Protein AF-A0AAF1AYW7-F1 (afdb_monomer_lite)

Radius of gyration: 14.51 Å; chains: 1; bounding box: 37×29×34 Å

Organism: Daucus carota subsp. sativus (NCBI:txid79200)

Foldseek 3Di:
DQPDDDDDDDQVNFDDPPPDGARDPDPVVPPPDDLFRAAAEEQDPVNCVPPDPQRYAHDHDDDPPPPPDCRVVQCQDDPDDARLVRVCRVDPGRNVSCVVPPDD

Secondary structure (DSSP, 8-state):
----------GGGSEE-SSSEEPPS---TTS---TTT--EEES-GGGGTTSPTTSEEE-PPP-TT-TT--HHHHHT--SSS--HHHHHHTSS-HHHHHHHS---

pLDDT: mean 73.83, std 15.93, range [36.84, 93.56]

Structure (mmCIF, N/CA/C/O backbone):
data_AF-A0AAF1AYW7-F1
#
_entry.id   AF-A0AAF1AYW7-F1
#
loop_
_atom_site.group_PDB
_atom_site.id
_atom_site.type_symbol
_atom_site.label_atom_id
_atom_site.label_alt_id
_atom_site.label_comp_id
_atom_site.label_asym_id
_atom_site.label_entity_id
_atom_site.label_seq_id
_atom_site.pdbx_PDB_ins_code
_atom_site.Cartn_x
_atom_site.Cartn_y
_atom_site.Cartn_z
_atom_site.occupancy
_atom_site.B_iso_or_equiv
_atom_site.auth_seq_id
_atom_site.auth_comp_id
_atom_site.auth_asym_id
_atom_site.auth_atom_id
_atom_site.pdbx_PDB_model_num
ATOM 1 N N . MET A 1 1 ? -7.969 -10.307 14.389 1.00 36.84 1 MET A N 1
ATOM 2 C CA . MET A 1 1 ? -7.750 -11.156 13.205 1.00 36.84 1 MET A CA 1
ATOM 3 C C . MET A 1 1 ? -8.166 -10.353 11.990 1.00 36.84 1 MET A C 1
ATOM 5 O O . MET A 1 1 ? -9.354 -10.108 11.802 1.00 36.84 1 MET A O 1
ATOM 9 N N . LEU A 1 2 ? -7.188 -9.842 11.247 1.00 46.06 2 LEU A N 1
ATOM 10 C CA . LEU A 1 2 ? -7.432 -9.135 9.997 1.00 46.06 2 LEU A CA 1
ATOM 11 C C . LEU A 1 2 ? -7.815 -10.169 8.937 1.00 46.06 2 LEU A C 1
ATOM 13 O O . LEU A 1 2 ? -7.026 -11.047 8.603 1.00 46.06 2 LEU A O 1
ATOM 17 N N . HIS A 1 3 ? -9.043 -10.098 8.427 1.00 44.97 3 HIS A N 1
ATOM 18 C CA . HIS A 1 3 ? -9.404 -10.874 7.249 1.00 44.97 3 HIS A CA 1
ATOM 19 C C . HIS A 1 3 ? -8.775 -10.197 6.031 1.00 44.97 3 HIS A C 1
ATOM 21 O O . HIS A 1 3 ? -9.267 -9.174 5.557 1.00 44.97 3 HIS A O 1
ATOM 27 N N . VAL A 1 4 ? -7.660 -10.747 5.550 1.00 43.22 4 VAL A N 1
ATOM 28 C CA . VAL A 1 4 ? -7.027 -10.282 4.315 1.00 43.22 4 VAL A CA 1
ATOM 29 C C . VAL A 1 4 ? -7.868 -10.772 3.146 1.00 43.22 4 VAL A C 1
ATOM 31 O O . VAL A 1 4 ? -7.822 -11.941 2.770 1.00 43.22 4 VAL A O 1
ATOM 34 N N . PHE A 1 5 ? -8.653 -9.871 2.574 1.00 42.03 5 PHE A N 1
ATOM 35 C CA . PHE A 1 5 ? -9.309 -10.100 1.299 1.00 42.03 5 PHE A CA 1
ATOM 36 C C . PHE A 1 5 ? -8.575 -9.309 0.219 1.00 42.03 5 PHE A C 1
ATOM 38 O O . PHE A 1 5 ? -8.327 -8.111 0.367 1.00 42.03 5 PHE A O 1
ATOM 45 N N . SER A 1 6 ? -8.234 -9.979 -0.880 1.00 46.03 6 SER A N 1
ATOM 46 C CA . SER A 1 6 ? -7.712 -9.308 -2.067 1.00 46.03 6 SER A CA 1
ATOM 47 C C . SER A 1 6 ? -8.880 -8.689 -2.828 1.00 46.03 6 SER A C 1
ATOM 49 O O . SER A 1 6 ? -9.750 -9.403 -3.326 1.00 46.03 6 SER A O 1
ATOM 51 N N . LEU A 1 7 ? -8.921 -7.359 -2.888 1.00 50.62 7 LEU A N 1
ATOM 52 C CA . LEU A 1 7 ? -9.854 -6.635 -3.739 1.00 50.62 7 LEU A CA 1
ATOM 53 C C . LEU A 1 7 ? -9.098 -6.125 -4.968 1.00 50.62 7 LEU A C 1
ATOM 55 O O . LEU A 1 7 ? -8.283 -5.207 -4.863 1.00 50.62 7 LEU A O 1
ATOM 59 N N . ILE A 1 8 ? -9.385 -6.708 -6.130 1.00 52.28 8 ILE A N 1
ATOM 60 C CA . ILE A 1 8 ? -8.966 -6.149 -7.417 1.00 52.28 8 ILE A CA 1
ATOM 61 C C . ILE A 1 8 ? -9.959 -5.029 -7.736 1.00 52.28 8 ILE A C 1
ATOM 63 O O . ILE A 1 8 ? -11.116 -5.299 -8.042 1.00 52.28 8 I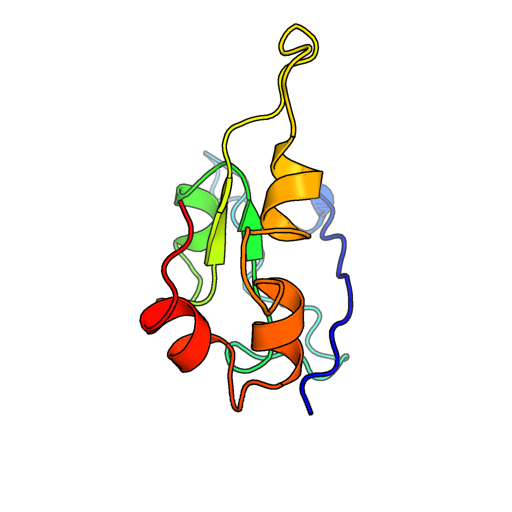LE A O 1
ATOM 67 N N . ILE A 1 9 ? -9.531 -3.774 -7.584 1.00 56.38 9 ILE A N 1
ATOM 68 C CA . ILE A 1 9 ? -10.302 -2.615 -8.052 1.00 56.38 9 ILE A CA 1
ATOM 69 C C . ILE A 1 9 ? -9.899 -2.382 -9.502 1.00 56.38 9 ILE A C 1
ATOM 71 O O . ILE A 1 9 ? -8.737 -2.058 -9.763 1.00 56.38 9 ILE A O 1
ATOM 75 N N . ASP A 1 10 ? -10.844 -2.570 -10.419 1.00 54.94 10 ASP A N 1
ATOM 76 C CA . ASP A 1 10 ? -10.632 -2.291 -11.834 1.00 54.94 10 ASP A CA 1
ATOM 77 C C . ASP A 1 10 ? -10.488 -0.776 -12.076 1.00 54.94 10 ASP A C 1
ATOM 79 O O . ASP A 1 10 ? -10.950 0.063 -11.293 1.00 54.94 10 ASP A O 1
ATOM 83 N N . HIS A 1 11 ? -9.811 -0.416 -13.163 1.00 58.59 11 HIS A N 1
ATOM 84 C CA . HIS A 1 11 ? -9.678 0.967 -13.600 1.00 58.59 11 HIS A CA 1
ATOM 85 C C . HIS A 1 11 ? -11.041 1.647 -13.788 1.00 58.59 11 HIS A C 1
ATOM 87 O O . HIS A 1 11 ? -11.177 2.827 -13.453 1.00 58.59 11 HIS A O 1
ATOM 93 N N . ASP A 1 12 ? -12.041 0.896 -14.251 1.00 61.69 12 ASP A N 1
ATOM 94 C CA . ASP A 1 12 ? -13.391 1.399 -14.513 1.00 61.69 12 ASP A CA 1
ATOM 95 C C . ASP A 1 12 ? -14.129 1.832 -13.234 1.00 61.69 12 ASP A C 1
ATOM 97 O O . ASP A 1 12 ? -14.990 2.713 -13.272 1.00 61.69 12 ASP A O 1
ATOM 101 N N . ASP A 1 13 ? -13.731 1.301 -12.075 1.00 59.91 13 ASP A N 1
ATOM 102 C CA . ASP A 1 13 ? -14.350 1.607 -10.785 1.00 59.91 13 ASP A CA 1
ATOM 103 C C . ASP A 1 13 ? -13.686 2.778 -10.049 1.00 59.91 13 ASP A C 1
ATOM 105 O O . ASP A 1 13 ? -14.055 3.077 -8.910 1.00 59.91 13 ASP A O 1
ATOM 109 N N . CYS A 1 14 ? -12.710 3.461 -10.656 1.00 63.81 14 CYS A N 1
ATOM 110 C CA . CYS A 1 14 ? -11.935 4.529 -10.023 1.00 63.81 14 CYS A CA 1
ATOM 111 C C . CYS A 1 14 ? -12.640 5.900 -10.042 1.00 63.81 14 CYS A C 1
ATOM 113 O O . CYS A 1 14 ? -13.373 6.252 -10.963 1.00 63.81 14 CYS A O 1
ATOM 115 N N . THR A 1 15 ? -12.372 6.748 -9.039 1.00 61.94 15 THR A N 1
ATOM 116 C CA . THR A 1 15 ? -12.785 8.159 -9.101 1.00 61.94 15 THR A CA 1
ATOM 117 C C . THR A 1 15 ? -11.843 8.905 -10.042 1.00 61.94 15 THR A C 1
ATOM 119 O O . THR A 1 15 ? -10.698 9.202 -9.696 1.00 61.94 15 THR A O 1
ATOM 122 N N . ASN A 1 16 ? -12.327 9.219 -11.241 1.00 63.69 16 ASN A N 1
ATOM 123 C CA . ASN A 1 16 ? -11.590 10.011 -12.216 1.00 63.69 16 ASN A CA 1
ATOM 124 C C . ASN A 1 16 ? -11.814 11.512 -11.958 1.00 63.69 16 ASN A C 1
ATOM 126 O O . ASN A 1 16 ? -12.945 11.991 -11.997 1.00 63.69 16 ASN A O 1
ATOM 130 N N . ILE A 1 17 ? -10.736 12.253 -11.687 1.00 59.84 17 ILE A N 1
ATOM 131 C CA . ILE A 1 17 ? -10.774 13.716 -11.483 1.00 59.84 17 ILE A CA 1
ATOM 132 C C . ILE A 1 17 ? -10.345 14.512 -12.731 1.00 59.84 17 ILE A C 1
ATOM 134 O O . ILE A 1 17 ? -9.961 15.672 -12.623 1.00 59.84 17 ILE A O 1
ATOM 138 N N . GLY A 1 18 ? -10.360 13.892 -13.915 1.00 52.47 18 GLY A N 1
ATOM 139 C CA . GLY A 1 18 ? -10.016 14.527 -15.196 1.00 52.47 18 GLY A CA 1
ATOM 140 C C . GLY A 1 18 ? -8.515 14.606 -15.503 1.00 52.47 18 GLY A C 1
ATOM 141 O O . GLY A 1 18 ? -8.138 15.109 -16.556 1.00 52.47 18 GLY A O 1
ATOM 142 N N . LEU A 1 19 ? -7.656 14.098 -14.612 1.00 55.12 19 LEU A N 1
ATOM 143 C CA . LEU A 1 19 ? -6.197 14.038 -14.797 1.00 55.12 19 LEU A CA 1
ATOM 144 C C . LEU A 1 19 ? -5.641 12.626 -14.595 1.00 55.12 19 LEU A C 1
ATOM 146 O O . LEU A 1 19 ? -4.780 12.195 -15.356 1.00 55.12 19 LEU A O 1
ATOM 150 N N . LYS A 1 20 ? -6.113 11.916 -13.562 1.00 63.03 20 LYS A N 1
ATOM 151 C CA . LYS A 1 20 ? -5.702 10.549 -13.213 1.00 63.03 20 LYS A CA 1
ATOM 152 C C . LYS A 1 20 ? -6.837 9.806 -12.503 1.00 63.03 20 LYS A C 1
ATOM 154 O O . LYS A 1 20 ? -7.677 10.433 -11.853 1.00 63.03 20 LYS A O 1
ATOM 159 N N . CYS A 1 21 ? -6.818 8.476 -12.587 1.00 61.03 21 CYS A N 1
ATOM 160 C CA . CYS A 1 21 ? -7.709 7.611 -11.818 1.00 61.03 21 CYS A CA 1
ATOM 161 C C . CYS A 1 21 ? -7.213 7.514 -10.375 1.00 61.03 21 CYS A C 1
ATOM 163 O O . CYS A 1 21 ? -6.170 6.922 -10.095 1.00 61.03 21 CYS A O 1
ATOM 165 N N . LEU A 1 22 ? -7.957 8.132 -9.461 1.00 62.06 22 LEU A N 1
ATOM 166 C CA . LEU A 1 22 ? -7.761 7.960 -8.030 1.00 62.06 22 LEU A CA 1
ATOM 167 C C . LEU A 1 22 ? -8.599 6.776 -7.558 1.00 62.06 22 LEU A C 1
ATOM 169 O O . LEU A 1 22 ? -9.673 6.501 -8.100 1.00 62.06 22 LEU A O 1
ATOM 173 N N . ARG A 1 23 ? -8.134 6.084 -6.514 1.00 58.72 23 ARG A N 1
ATOM 174 C CA . ARG A 1 23 ? -8.943 5.044 -5.878 1.00 58.72 23 ARG A CA 1
ATOM 175 C C . ARG A 1 23 ? -10.282 5.646 -5.446 1.00 58.72 23 ARG A C 1
ATOM 177 O O . ARG A 1 23 ? -10.334 6.727 -4.856 1.00 58.72 23 ARG A O 1
ATOM 184 N N . ASN A 1 24 ? -11.362 4.947 -5.778 1.00 54.66 24 ASN A N 1
ATOM 185 C CA . ASN A 1 24 ? -12.710 5.395 -5.477 1.00 54.66 24 ASN A CA 1
ATOM 186 C C . ASN A 1 24 ? -12.931 5.482 -3.968 1.00 54.66 24 ASN A C 1
ATOM 188 O O . ASN A 1 24 ? -12.584 4.564 -3.224 1.00 54.66 24 ASN A O 1
ATOM 192 N N . LYS A 1 25 ? -13.525 6.594 -3.514 1.00 51.25 25 LYS A N 1
ATOM 193 C CA . LYS A 1 25 ? -13.907 6.779 -2.103 1.00 51.25 25 LYS A CA 1
ATOM 194 C C . LYS A 1 25 ? -14.880 5.701 -1.627 1.00 51.25 25 LYS A C 1
ATOM 196 O O . LYS A 1 25 ? -14.952 5.425 -0.433 1.00 51.25 25 LYS A O 1
ATOM 201 N N . ARG A 1 26 ? -15.608 5.074 -2.552 1.00 49.66 26 ARG A N 1
ATOM 202 C CA . ARG A 1 26 ? -16.307 3.821 -2.299 1.00 49.66 26 ARG A CA 1
ATOM 203 C C . ARG A 1 26 ? -15.300 2.678 -2.415 1.00 49.66 26 ARG A C 1
ATOM 205 O O . ARG A 1 26 ? -15.191 2.032 -3.449 1.00 49.66 26 ARG A O 1
ATOM 212 N N . MET A 1 27 ? -14.630 2.371 -1.301 1.00 51.28 27 MET A N 1
ATOM 213 C CA . MET A 1 27 ? -14.389 0.957 -0.972 1.00 51.28 27 MET A CA 1
ATOM 214 C C . MET A 1 27 ? -15.721 0.234 -1.202 1.00 51.28 27 MET A C 1
ATOM 216 O O . MET A 1 27 ? -16.741 0.864 -0.906 1.00 51.28 27 MET A O 1
ATOM 220 N N . PRO A 1 28 ? -15.784 -0.995 -1.738 1.00 51.31 28 PRO A N 1
ATOM 221 C CA . PRO A 1 28 ? -17.064 -1.662 -1.932 1.00 51.31 28 PRO A CA 1
ATOM 222 C C . PRO A 1 28 ? -17.722 -1.803 -0.557 1.00 51.31 28 PRO A C 1
ATOM 224 O O . PRO A 1 28 ? -17.395 -2.675 0.247 1.00 51.31 28 PRO A O 1
ATOM 227 N N . GLY A 1 29 ? -18.592 -0.838 -0.253 1.00 45.75 29 GLY A N 1
ATOM 228 C CA . GLY A 1 29 ? -18.984 -0.467 1.107 1.00 45.75 29 GLY A CA 1
ATOM 229 C C . GLY A 1 29 ? -19.947 -1.465 1.728 1.00 45.75 29 GLY A C 1
ATOM 230 O O . GLY A 1 29 ? -20.475 -1.220 2.803 1.00 45.75 29 GLY A O 1
ATOM 231 N N . ASN A 1 30 ? -20.157 -2.587 1.043 1.00 52.09 30 ASN A N 1
ATOM 232 C CA . ASN A 1 30 ? -21.015 -3.690 1.432 1.00 52.09 30 ASN A CA 1
ATOM 233 C C . ASN A 1 30 ? -20.241 -4.929 1.909 1.00 52.09 30 ASN A C 1
ATOM 235 O O . ASN A 1 30 ? -20.868 -5.935 2.221 1.00 52.09 30 ASN A O 1
ATOM 239 N N . HIS A 1 31 ? -18.904 -4.885 1.976 1.00 61.66 31 HIS A N 1
ATOM 240 C CA . HIS A 1 31 ? -18.084 -6.061 2.310 1.00 61.66 31 HIS A CA 1
ATOM 241 C C . HIS A 1 31 ? -17.284 -5.945 3.622 1.00 61.66 31 HIS A C 1
ATOM 243 O O . HIS A 1 31 ? -16.433 -6.785 3.887 1.00 61.66 31 HIS A O 1
ATOM 249 N N . GLY A 1 32 ? -17.547 -4.938 4.467 1.00 71.31 32 GLY A N 1
ATOM 250 C CA . GLY A 1 32 ? -16.905 -4.834 5.791 1.00 71.31 32 GLY A CA 1
ATOM 251 C C . GLY A 1 32 ? -15.463 -4.306 5.779 1.00 71.31 32 GLY A C 1
ATOM 252 O O . GLY A 1 32 ? -14.718 -4.522 6.734 1.00 71.31 32 GLY A O 1
ATOM 253 N N . TYR A 1 33 ? -15.065 -3.601 4.719 1.00 78.12 33 TYR A N 1
ATOM 254 C CA . TYR A 1 33 ? -13.747 -2.975 4.616 1.00 78.12 33 TYR A CA 1
ATOM 255 C C . TYR A 1 33 ? -13.725 -1.555 5.190 1.00 78.12 33 TYR A C 1
ATOM 257 O O . TYR A 1 33 ? -14.636 -0.760 4.964 1.00 78.12 33 TYR A O 1
ATOM 265 N N . SER A 1 34 ? -12.646 -1.223 5.886 1.00 83.25 34 SER A N 1
ATOM 266 C CA . SER A 1 34 ? -12.353 0.072 6.488 1.00 83.25 34 SER A CA 1
ATOM 267 C C . SER A 1 34 ? -10.860 0.390 6.365 1.00 83.25 34 SER A C 1
ATOM 269 O O . SER A 1 34 ? -10.045 -0.450 5.981 1.00 83.25 34 SER A O 1
ATOM 271 N N . SER A 1 35 ? -10.467 1.606 6.741 1.00 84.31 35 SER A N 1
ATOM 272 C CA . SER A 1 35 ? -9.051 1.977 6.813 1.00 84.31 35 SER A CA 1
ATOM 273 C C . SER A 1 35 ? -8.255 1.104 7.787 1.00 84.31 35 SER A C 1
ATOM 275 O O . SER A 1 35 ? -7.082 0.855 7.545 1.00 84.31 35 SER A O 1
ATOM 277 N N . SER A 1 36 ? -8.881 0.602 8.856 1.00 87.75 36 SER A N 1
ATOM 278 C CA . SER A 1 36 ? -8.212 -0.228 9.863 1.00 87.75 36 SER A CA 1
ATOM 279 C C . SER A 1 36 ? -7.942 -1.657 9.397 1.00 87.75 36 SER A C 1
ATOM 281 O O . SER A 1 36 ? -7.140 -2.335 10.031 1.00 87.75 36 SER A O 1
ATOM 283 N N . ASN A 1 37 ? -8.589 -2.126 8.322 1.00 86.50 37 ASN A N 1
ATOM 284 C CA . ASN A 1 37 ? -8.442 -3.500 7.834 1.00 86.50 37 ASN A CA 1
ATOM 285 C C . ASN A 1 37 ? -8.093 -3.639 6.348 1.00 86.50 37 ASN A C 1
ATOM 287 O O . ASN A 1 37 ? -8.076 -4.751 5.829 1.00 86.50 37 ASN A O 1
ATOM 291 N N . THR A 1 38 ? -7.817 -2.528 5.664 1.00 85.69 38 THR A N 1
ATOM 292 C CA . THR A 1 38 ? -7.505 -2.526 4.234 1.00 85.69 38 THR A CA 1
ATOM 293 C C . THR A 1 38 ? -6.191 -1.812 3.958 1.00 85.69 38 THR A C 1
ATOM 295 O O . THR A 1 38 ? -6.035 -0.641 4.296 1.00 85.69 38 THR A O 1
ATOM 298 N N . LEU A 1 39 ? -5.277 -2.510 3.283 1.00 89.12 39 LEU A N 1
ATOM 299 C CA . LEU A 1 39 ? -4.005 -1.980 2.801 1.00 89.12 39 LEU A CA 1
ATOM 300 C C . LEU A 1 39 ? -4.049 -1.792 1.278 1.00 89.12 39 LEU A C 1
ATOM 302 O O . LEU A 1 39 ? -4.513 -2.670 0.552 1.00 89.12 39 LEU A O 1
ATOM 306 N N . LEU A 1 40 ? -3.542 -0.663 0.784 1.00 87.56 40 LEU A N 1
ATOM 307 C CA . LEU A 1 40 ? -3.262 -0.446 -0.636 1.00 87.56 40 LEU A CA 1
ATOM 308 C C . LEU A 1 40 ? -1.798 -0.798 -0.945 1.00 87.56 40 LEU A C 1
ATOM 310 O O . LEU A 1 40 ? -0.892 -0.270 -0.311 1.00 87.56 40 LEU A O 1
ATOM 314 N N . ILE A 1 41 ? -1.565 -1.637 -1.953 1.00 86.94 41 ILE A N 1
ATOM 315 C CA . ILE A 1 41 ? -0.231 -1.902 -2.511 1.00 86.94 41 ILE A CA 1
ATOM 316 C C . ILE A 1 41 ? -0.225 -1.327 -3.925 1.00 86.94 41 ILE A C 1
ATOM 318 O O . ILE A 1 41 ? -1.080 -1.688 -4.738 1.00 86.94 41 ILE A O 1
ATOM 322 N N . ASN A 1 42 ? 0.661 -0.374 -4.208 1.00 86.06 42 ASN A N 1
ATOM 323 C CA . ASN A 1 42 ? 0.702 0.279 -5.515 1.00 86.06 42 ASN A CA 1
ATOM 324 C C . ASN A 1 42 ? 2.084 0.869 -5.822 1.00 86.06 42 ASN A C 1
ATOM 326 O O . ASN A 1 42 ? 2.785 1.273 -4.909 1.00 86.06 42 ASN A O 1
ATOM 330 N N . ASP A 1 43 ? 2.460 0.995 -7.087 1.00 87.12 43 ASP A N 1
ATOM 331 C CA . ASP A 1 43 ? 3.711 1.636 -7.510 1.00 87.12 43 ASP A CA 1
ATOM 332 C C . ASP A 1 43 ? 3.592 3.163 -7.679 1.00 87.12 43 ASP A C 1
ATOM 334 O O . ASP A 1 43 ? 4.583 3.859 -7.898 1.00 87.12 43 ASP A O 1
ATOM 338 N N . GLU A 1 44 ? 2.384 3.717 -7.547 1.00 85.62 44 GLU A N 1
ATOM 339 C CA . GLU A 1 44 ? 2.097 5.132 -7.756 1.00 85.62 44 GLU A CA 1
ATOM 340 C C . GLU A 1 44 ? 1.562 5.819 -6.479 1.00 85.62 44 GLU A C 1
ATOM 342 O O . GLU A 1 44 ? 0.358 5.765 -6.198 1.00 85.62 44 GLU A O 1
ATOM 347 N N . PRO A 1 45 ? 2.404 6.567 -5.730 1.00 86.38 45 PRO A N 1
ATOM 348 C CA . PRO A 1 45 ? 2.021 7.183 -4.455 1.00 86.38 45 PRO A CA 1
ATOM 349 C C . PRO A 1 45 ? 0.780 8.071 -4.506 1.00 86.38 45 PRO A C 1
ATOM 351 O O . PRO A 1 45 ? -0.025 8.104 -3.572 1.00 86.38 45 PRO A O 1
ATOM 354 N N . TYR A 1 46 ? 0.574 8.760 -5.631 1.00 84.12 46 TYR A N 1
ATOM 355 C CA . TYR A 1 46 ? -0.567 9.654 -5.797 1.00 84.12 46 TYR A CA 1
ATOM 356 C C . TYR A 1 46 ? -1.921 8.918 -5.725 1.00 84.12 46 TYR A C 1
ATOM 358 O O . TYR A 1 46 ? -2.940 9.545 -5.437 1.00 84.12 46 TYR A O 1
ATOM 366 N N . ARG A 1 47 ? -1.966 7.595 -5.940 1.00 79.69 47 ARG A N 1
ATOM 367 C CA . ARG A 1 47 ? -3.209 6.812 -5.840 1.00 79.69 47 ARG A CA 1
ATOM 368 C C . ARG A 1 47 ? -3.719 6.656 -4.410 1.00 79.69 47 ARG A C 1
ATOM 370 O O . ARG A 1 47 ? -4.891 6.336 -4.224 1.00 79.69 47 ARG A O 1
ATOM 377 N N . ALA A 1 48 ? -2.874 6.919 -3.415 1.00 83.62 48 ALA A N 1
ATOM 378 C CA . ALA A 1 48 ? -3.239 6.888 -2.004 1.00 83.62 48 ALA A CA 1
ATOM 379 C C . ALA A 1 48 ? -3.672 8.255 -1.448 1.00 83.62 48 ALA A C 1
ATOM 381 O O . ALA A 1 48 ? -4.027 8.326 -0.278 1.00 83.62 48 ALA A O 1
ATOM 382 N N . LEU A 1 49 ? -3.670 9.335 -2.247 1.00 83.19 49 LEU A N 1
ATOM 383 C CA . LEU A 1 49 ? -3.911 10.707 -1.757 1.00 83.19 49 LEU A CA 1
ATOM 384 C C . LEU A 1 49 ? -5.241 10.892 -1.016 1.00 83.19 49 LEU A C 1
ATOM 386 O O . LEU A 1 49 ? -5.356 11.769 -0.167 1.00 83.19 49 LEU A O 1
ATOM 390 N N . LEU A 1 50 ? -6.253 10.095 -1.359 1.00 80.56 50 LEU A N 1
ATOM 391 C CA . LEU A 1 50 ? -7.571 10.153 -0.725 1.00 80.56 50 LEU A CA 1
ATOM 392 C C . LEU A 1 50 ? -7.727 9.170 0.440 1.00 80.56 50 LEU A C 1
ATOM 394 O O . LEU A 1 50 ? -8.767 9.182 1.101 1.00 80.56 50 LEU A O 1
ATOM 398 N N . ASN A 1 51 ? -6.729 8.323 0.688 1.00 80.94 51 ASN A N 1
ATOM 399 C CA . ASN A 1 51 ? -6.758 7.383 1.790 1.00 80.94 51 ASN A CA 1
ATOM 400 C C . ASN A 1 51 ? -6.200 8.043 3.063 1.00 80.94 51 ASN A C 1
ATOM 402 O O . ASN A 1 51 ? -5.325 8.909 2.987 1.00 80.94 51 ASN A O 1
ATOM 406 N N . PRO A 1 52 ? -6.654 7.620 4.254 1.00 87.94 52 PRO A N 1
ATOM 407 C CA . PRO A 1 52 ? -6.009 7.997 5.506 1.00 87.94 52 PRO A CA 1
ATOM 408 C C . PRO A 1 52 ? 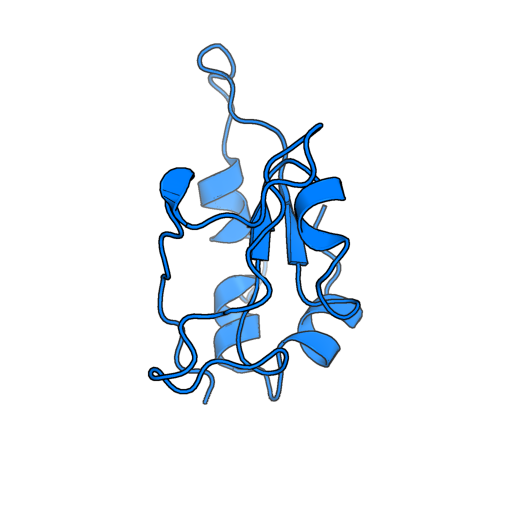-4.510 7.643 5.506 1.00 87.94 52 PRO A C 1
ATOM 410 O O . PRO A 1 52 ? -4.103 6.687 4.836 1.00 87.94 52 PRO A O 1
ATOM 413 N N . PRO A 1 53 ? -3.675 8.364 6.271 1.00 89.25 53 PRO A N 1
ATOM 414 C CA . PRO A 1 53 ? -2.247 8.074 6.343 1.00 89.25 53 PRO A CA 1
ATOM 415 C C . PRO A 1 53 ? -1.989 6.641 6.832 1.00 89.25 53 PRO A C 1
ATOM 417 O O . PRO A 1 53 ? -2.761 6.102 7.624 1.00 89.25 53 PRO A O 1
ATOM 420 N N . ASN A 1 54 ? -0.874 6.049 6.392 1.00 91.50 54 ASN A N 1
ATOM 421 C CA . ASN A 1 54 ? -0.445 4.692 6.764 1.00 91.50 54 ASN A CA 1
ATOM 422 C C . ASN A 1 54 ? -1.434 3.581 6.358 1.00 91.50 54 ASN A C 1
ATOM 424 O O . ASN A 1 54 ? -1.534 2.558 7.020 1.00 91.50 54 ASN A O 1
ATOM 428 N N . THR A 1 55 ? -2.177 3.764 5.265 1.00 90.25 55 THR A N 1
ATOM 429 C CA . THR A 1 55 ? -3.053 2.719 4.691 1.00 90.25 55 THR A CA 1
ATOM 430 C C . THR A 1 55 ? -2.556 2.219 3.333 1.00 90.25 55 THR A C 1
ATOM 432 O O . THR A 1 55 ? -3.289 1.559 2.596 1.00 90.25 55 THR A O 1
ATOM 435 N N . ALA A 1 56 ? -1.311 2.544 2.978 1.00 89.50 56 ALA A N 1
ATOM 436 C CA . ALA A 1 56 ? -0.690 2.139 1.728 1.00 89.50 56 ALA A CA 1
ATOM 437 C C . ALA A 1 56 ? 0.803 1.851 1.915 1.00 89.50 56 ALA A C 1
ATOM 439 O O . ALA A 1 56 ? 1.456 2.506 2.726 1.00 89.50 56 ALA A O 1
ATOM 440 N N . ILE A 1 57 ? 1.322 0.914 1.125 1.00 89.81 57 ILE A N 1
ATOM 441 C CA . ILE A 1 57 ? 2.753 0.728 0.872 1.00 89.81 57 ILE A CA 1
ATOM 442 C C . ILE A 1 57 ? 3.016 0.930 -0.617 1.00 89.81 57 ILE A C 1
ATOM 444 O O . ILE A 1 57 ? 2.146 0.633 -1.447 1.00 89.81 57 ILE A O 1
ATOM 448 N N . PHE A 1 58 ? 4.206 1.433 -0.948 1.00 87.19 58 PHE A N 1
ATOM 449 C CA . PHE A 1 58 ? 4.556 1.735 -2.329 1.00 87.19 58 PHE A CA 1
ATOM 450 C C . PHE A 1 58 ? 5.673 0.844 -2.843 1.00 87.19 58 PHE A C 1
ATOM 452 O O . PHE A 1 58 ? 6.678 0.635 -2.171 1.00 87.19 58 PHE A O 1
ATOM 459 N N . THR A 1 59 ? 5.464 0.290 -4.030 1.00 86.75 59 THR A N 1
ATOM 460 C CA . THR A 1 59 ? 6.374 -0.670 -4.653 1.00 86.75 59 THR A CA 1
ATOM 461 C C . THR A 1 59 ? 7.164 -0.006 -5.767 1.00 86.75 59 THR A C 1
ATOM 463 O O . THR A 1 59 ? 6.751 1.013 -6.321 1.00 86.75 59 THR A O 1
ATOM 466 N N . THR A 1 60 ? 8.292 -0.595 -6.150 1.00 84.50 60 THR A N 1
ATOM 467 C CA . THR A 1 60 ? 8.904 -0.247 -7.431 1.00 84.50 60 THR A CA 1
ATOM 468 C C . THR A 1 60 ? 7.998 -0.718 -8.569 1.00 84.50 60 THR A C 1
ATOM 470 O O . THR A 1 60 ? 7.268 -1.706 -8.449 1.00 84.50 60 THR A O 1
ATOM 473 N N . LYS A 1 61 ? 8.002 0.029 -9.674 1.00 85.12 61 LYS A N 1
ATOM 474 C CA . LYS A 1 61 ? 7.223 -0.312 -10.863 1.00 85.12 61 LYS A CA 1
ATOM 475 C C . LYS A 1 61 ? 7.789 -1.571 -11.513 1.00 85.12 61 LYS A C 1
ATOM 477 O O . LYS A 1 61 ? 8.982 -1.625 -11.801 1.00 85.12 61 LYS A O 1
ATOM 482 N N . TYR A 1 62 ? 6.914 -2.528 -11.811 1.00 83.81 62 TYR A N 1
ATOM 483 C CA . TYR A 1 62 ? 7.276 -3.712 -12.585 1.00 83.81 62 TYR A CA 1
ATOM 484 C C . TYR A 1 62 ? 7.757 -3.316 -13.985 1.00 83.81 62 TYR A C 1
ATOM 486 O O . TYR A 1 62 ? 7.095 -2.545 -14.691 1.00 83.81 62 TYR A O 1
ATOM 494 N N . THR A 1 63 ? 8.881 -3.884 -14.420 1.00 84.81 63 THR A N 1
ATOM 495 C CA . THR A 1 63 ? 9.338 -3.772 -15.808 1.00 84.81 63 THR A CA 1
ATOM 496 C C . THR A 1 63 ? 9.752 -5.138 -16.333 1.00 84.81 63 THR A C 1
ATOM 498 O O . THR A 1 63 ? 10.454 -5.881 -15.659 1.00 84.81 63 THR A O 1
ATOM 501 N N . VAL A 1 64 ? 9.358 -5.463 -17.568 1.00 86.06 64 VAL A N 1
ATOM 502 C CA . VAL A 1 64 ? 9.628 -6.787 -18.169 1.00 86.06 64 VAL A CA 1
ATOM 503 C C . VAL A 1 64 ? 11.124 -7.073 -18.340 1.00 86.06 64 VAL A C 1
ATOM 505 O O . VAL A 1 64 ? 11.524 -8.221 -18.502 1.00 86.06 64 VAL A O 1
ATOM 508 N N . CYS A 1 65 ? 11.941 -6.018 -18.351 1.00 90.56 65 CYS A N 1
ATOM 509 C CA . CYS A 1 65 ? 13.385 -6.096 -18.529 1.00 90.56 65 CYS A CA 1
ATOM 510 C C . CYS A 1 65 ? 14.126 -6.365 -17.214 1.00 90.56 65 CYS A C 1
ATOM 512 O O . CYS A 1 65 ? 15.306 -6.713 -17.253 1.00 90.56 65 CYS A O 1
ATOM 514 N N . ASP A 1 66 ? 13.466 -6.194 -16.065 1.00 84.19 66 ASP A N 1
ATOM 515 C CA . ASP A 1 66 ? 14.065 -6.470 -14.766 1.00 84.19 66 ASP A CA 1
ATOM 516 C C . ASP A 1 66 ? 13.994 -7.968 -14.462 1.00 84.19 66 ASP A C 1
ATOM 518 O O . ASP A 1 66 ? 13.072 -8.478 -13.830 1.00 84.19 66 ASP A O 1
ATOM 522 N N . MET A 1 67 ? 15.006 -8.692 -14.936 1.00 84.25 67 MET A N 1
ATOM 523 C CA . MET A 1 67 ? 15.165 -10.125 -14.676 1.00 84.25 67 MET A CA 1
ATOM 524 C C . MET A 1 67 ? 15.542 -10.433 -13.218 1.00 84.25 67 MET A C 1
ATOM 526 O O . MET A 1 67 ? 15.614 -11.602 -12.843 1.00 84.25 67 MET A O 1
ATOM 530 N N . THR A 1 68 ? 15.802 -9.403 -12.408 1.00 84.06 68 THR A N 1
ATOM 531 C CA . THR A 1 68 ? 16.107 -9.521 -10.980 1.00 84.06 68 THR A CA 1
ATOM 532 C C . THR A 1 68 ? 14.936 -9.131 -10.087 1.00 84.06 68 THR A C 1
ATOM 534 O O . THR A 1 68 ? 15.091 -9.169 -8.866 1.00 84.06 68 THR A O 1
ATOM 537 N N . ASP A 1 69 ? 13.773 -8.807 -10.667 1.00 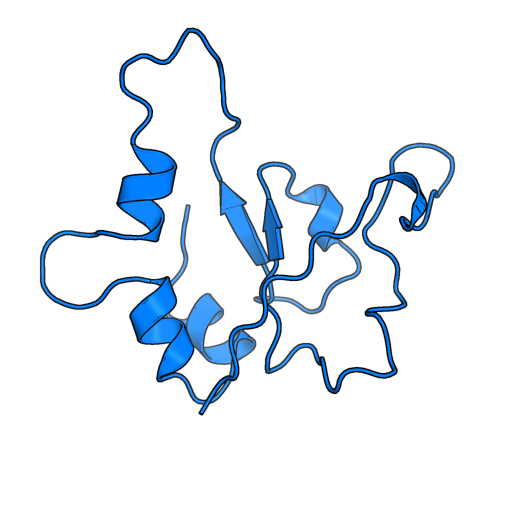79.88 69 ASP A N 1
ATOM 538 C CA . ASP A 1 69 ? 12.597 -8.415 -9.901 1.00 79.88 69 ASP A CA 1
ATOM 539 C C . ASP A 1 69 ? 12.176 -9.539 -8.950 1.00 79.88 69 ASP A C 1
ATOM 541 O O . ASP A 1 69 ? 11.689 -10.608 -9.331 1.00 79.88 69 ASP A O 1
ATOM 545 N N . ASN A 1 70 ? 12.391 -9.271 -7.671 1.00 80.12 70 ASN A N 1
ATOM 546 C CA . ASN A 1 70 ? 12.020 -10.125 -6.568 1.00 80.12 70 ASN A CA 1
ATOM 547 C C . ASN A 1 70 ? 11.014 -9.422 -5.653 1.00 80.12 70 ASN A C 1
ATOM 549 O O . ASN A 1 70 ? 10.810 -9.888 -4.539 1.00 80.12 70 ASN A O 1
ATOM 553 N N . LEU A 1 71 ? 10.357 -8.340 -6.082 1.00 80.38 71 LEU A N 1
ATOM 554 C CA . LEU A 1 71 ? 9.501 -7.521 -5.225 1.00 80.38 71 LEU A CA 1
ATOM 555 C C . LEU A 1 71 ? 8.318 -8.308 -4.657 1.00 80.38 71 LEU A C 1
ATOM 557 O O . LEU A 1 71 ? 8.031 -8.218 -3.463 1.00 80.38 71 LEU A O 1
ATOM 561 N N . LEU A 1 72 ? 7.663 -9.140 -5.473 1.00 77.50 72 LEU A N 1
ATOM 562 C CA . LEU A 1 72 ? 6.617 -10.040 -4.975 1.00 77.50 72 LEU A CA 1
ATOM 563 C C . LEU A 1 72 ? 7.177 -11.034 -3.964 1.00 77.50 72 LEU A C 1
ATOM 565 O O . LEU A 1 72 ? 6.517 -11.342 -2.977 1.00 77.50 72 LEU A O 1
ATOM 569 N N . VAL A 1 73 ? 8.400 -11.514 -4.183 1.00 73.12 73 VAL A N 1
ATOM 570 C CA . VAL A 1 73 ? 9.085 -12.367 -3.215 1.00 73.12 73 VAL A CA 1
ATOM 571 C C . VAL A 1 73 ? 9.398 -11.572 -1.956 1.00 73.12 73 VAL A C 1
ATOM 573 O O . VAL A 1 73 ? 9.208 -12.117 -0.890 1.00 73.12 73 VAL A O 1
ATOM 576 N N . MET A 1 74 ? 9.792 -10.305 -2.054 1.00 72.62 74 MET A N 1
ATOM 577 C CA . MET A 1 74 ? 10.251 -9.446 -0.963 1.00 72.62 74 MET A CA 1
ATOM 578 C C . MET A 1 74 ? 9.106 -8.970 -0.052 1.00 72.62 74 MET A C 1
ATOM 580 O O . MET A 1 74 ? 9.205 -9.033 1.172 1.00 72.62 74 MET A O 1
ATOM 584 N N . ILE A 1 75 ? 7.962 -8.590 -0.631 1.00 71.81 75 ILE A N 1
ATOM 585 C CA . ILE A 1 75 ? 6.716 -8.332 0.120 1.00 71.81 75 ILE A CA 1
ATOM 586 C C . ILE A 1 75 ? 6.262 -9.601 0.858 1.00 71.81 75 ILE A C 1
ATOM 588 O O . ILE A 1 75 ? 5.714 -9.527 1.959 1.00 71.81 75 ILE A O 1
ATOM 592 N N . ASN A 1 76 ? 6.546 -10.768 0.272 1.00 66.31 76 ASN A N 1
ATOM 593 C CA . ASN A 1 76 ? 6.260 -12.077 0.846 1.00 66.31 76 ASN A CA 1
ATOM 594 C C . ASN A 1 76 ? 7.463 -12.729 1.557 1.00 66.31 76 ASN A C 1
ATOM 596 O O . ASN A 1 76 ? 7.335 -13.881 1.950 1.00 66.31 76 ASN A O 1
ATOM 600 N N . ARG A 1 77 ? 8.626 -12.068 1.710 1.00 56.81 77 ARG A N 1
ATOM 601 C CA . ARG A 1 77 ? 9.875 -12.596 2.312 1.00 56.81 77 ARG A CA 1
ATOM 602 C C . ARG A 1 77 ? 10.825 -11.452 2.652 1.00 56.81 77 ARG A C 1
ATOM 604 O O . ARG A 1 77 ? 11.415 -10.853 1.763 1.00 56.81 77 ARG A O 1
ATOM 611 N N . PHE A 1 78 ? 11.113 -11.270 3.936 1.00 54.28 78 PHE A N 1
ATOM 612 C CA . PHE A 1 78 ? 12.384 -10.675 4.340 1.00 54.28 78 PHE A CA 1
ATOM 613 C C . PHE A 1 78 ? 13.126 -11.587 5.304 1.00 54.28 78 PHE A C 1
ATOM 615 O O . PHE A 1 78 ? 12.527 -12.390 6.023 1.00 54.28 78 PHE A O 1
ATOM 622 N N . HIS A 1 79 ? 14.450 -11.497 5.241 1.00 48.22 79 HIS A N 1
ATOM 623 C CA . HIS A 1 79 ? 15.370 -12.274 6.051 1.00 48.22 79 HIS A CA 1
ATOM 624 C C . HIS A 1 79 ? 15.098 -12.011 7.542 1.00 48.22 79 HIS A C 1
ATOM 626 O O . HIS A 1 79 ? 15.225 -10.883 8.002 1.00 48.22 79 HIS A O 1
ATOM 632 N N . ASP A 1 80 ? 14.752 -13.081 8.260 1.00 54.72 80 ASP A N 1
ATOM 633 C CA . ASP A 1 80 ? 14.735 -13.191 9.726 1.00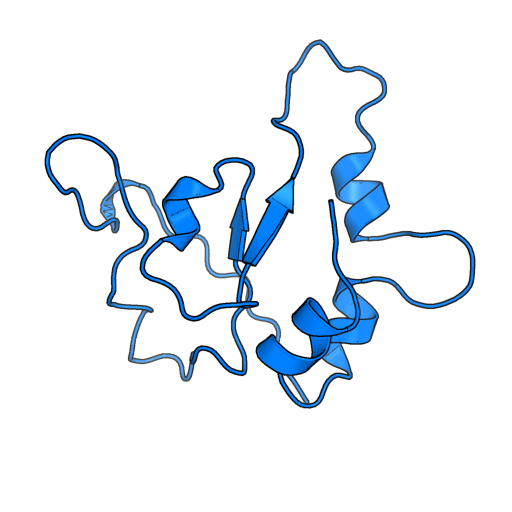 54.72 80 ASP A CA 1
ATOM 634 C C . ASP A 1 80 ? 13.437 -12.852 10.507 1.00 54.72 80 ASP A C 1
ATOM 636 O O . ASP A 1 80 ? 13.451 -12.143 11.505 1.00 54.72 80 ASP A O 1
ATOM 640 N N . HIS A 1 81 ? 12.315 -13.472 10.102 1.00 56.38 81 HIS A N 1
ATOM 641 C CA . HIS A 1 81 ? 11.330 -14.136 10.995 1.00 56.38 81 HIS A CA 1
ATOM 642 C C . HIS A 1 81 ? 9.833 -13.778 10.918 1.00 56.38 81 HIS A C 1
ATOM 644 O O . HIS A 1 81 ? 9.076 -14.581 11.457 1.00 56.38 81 HIS A O 1
ATOM 650 N N . ARG A 1 82 ? 9.336 -12.747 10.209 1.00 57.62 82 ARG A N 1
ATOM 651 C CA . ARG A 1 82 ? 7.908 -12.678 9.763 1.00 57.62 82 ARG A CA 1
ATOM 652 C C . ARG A 1 82 ? 7.754 -11.860 8.475 1.00 57.62 82 ARG A C 1
ATOM 654 O O . ARG A 1 82 ? 8.400 -10.827 8.331 1.00 57.62 82 ARG A O 1
ATOM 661 N N . LEU A 1 83 ? 6.905 -12.321 7.550 1.00 76.50 83 LEU A N 1
ATOM 662 C CA . LEU A 1 83 ? 6.590 -11.626 6.292 1.00 76.50 83 LEU A CA 1
ATOM 663 C C . LEU A 1 83 ? 5.854 -10.312 6.599 1.00 76.50 83 LEU A C 1
ATOM 665 O O . LEU A 1 83 ? 5.094 -10.277 7.562 1.00 76.50 83 LEU A O 1
ATOM 669 N N . PHE A 1 84 ? 6.030 -9.243 5.811 1.00 83.50 84 PHE A N 1
ATOM 670 C CA . PHE A 1 84 ? 5.300 -7.983 6.052 1.00 83.50 84 PHE A CA 1
ATOM 671 C C . PHE A 1 84 ? 3.782 -8.221 6.067 1.00 83.50 84 PHE A C 1
ATOM 673 O O . PHE A 1 84 ? 3.074 -7.761 6.958 1.00 83.50 84 PHE A O 1
ATOM 680 N N . LEU A 1 85 ? 3.284 -9.012 5.112 1.00 85.12 85 LEU A N 1
ATOM 681 C CA . LEU A 1 85 ? 1.872 -9.385 5.074 1.00 85.12 85 LEU A CA 1
ATOM 682 C C . LEU A 1 85 ? 1.476 -10.340 6.211 1.00 85.12 85 LEU A C 1
ATOM 684 O O . LEU A 1 85 ? 0.380 -10.195 6.739 1.00 85.12 85 LEU A O 1
ATOM 688 N N . ASP A 1 86 ? 2.355 -11.237 6.663 1.00 83.12 86 ASP A N 1
ATOM 689 C CA . ASP A 1 86 ? 2.071 -12.104 7.820 1.00 83.12 86 ASP A CA 1
ATOM 690 C C . ASP A 1 86 ? 1.995 -11.303 9.122 1.00 83.12 86 ASP A C 1
ATOM 692 O O . ASP A 1 86 ? 1.097 -11.495 9.937 1.00 83.12 86 ASP A O 1
ATOM 696 N N . GLY A 1 87 ? 2.926 -10.368 9.321 1.00 85.56 87 GLY A N 1
ATOM 697 C CA . GLY A 1 87 ? 2.888 -9.452 10.453 1.00 85.56 87 GLY A CA 1
ATOM 698 C C . GLY A 1 87 ? 1.649 -8.562 10.406 1.00 85.56 87 GLY A C 1
ATOM 699 O O . GLY A 1 87 ? 1.063 -8.289 11.452 1.00 85.56 87 GLY A O 1
ATOM 700 N N . LEU A 1 88 ? 1.212 -8.171 9.205 1.00 88.50 88 LEU A N 1
ATOM 701 C CA . LEU A 1 88 ? -0.029 -7.436 9.017 1.00 88.50 88 LEU A CA 1
ATOM 702 C C . LEU A 1 88 ? -1.260 -8.284 9.358 1.00 88.50 88 LEU A C 1
ATOM 704 O O . LEU A 1 88 ? -2.164 -7.758 9.988 1.00 88.50 88 LEU A O 1
ATOM 708 N N . VAL A 1 89 ? -1.312 -9.572 9.001 1.00 85.88 89 VAL A N 1
ATOM 709 C CA . VAL A 1 89 ? -2.430 -10.478 9.354 1.00 85.88 89 VAL A CA 1
ATOM 710 C C . VAL A 1 89 ? -2.632 -10.558 10.874 1.00 85.88 89 VAL A C 1
ATOM 712 O O . VAL A 1 89 ? -3.769 -10.542 11.360 1.00 85.88 89 VAL A O 1
ATOM 715 N N . GLU A 1 90 ? -1.526 -10.599 11.618 1.00 87.06 90 GLU A N 1
ATOM 716 C CA . GLU A 1 90 ? -1.504 -10.671 13.084 1.00 87.06 90 GLU A CA 1
ATOM 717 C C . GLU A 1 90 ? -1.682 -9.308 13.772 1.00 87.06 90 GLU A C 1
ATOM 719 O O . GLU A 1 90 ? -1.866 -9.237 14.991 1.00 87.06 90 GLU A O 1
ATOM 724 N N . ALA A 1 91 ? -1.624 -8.207 13.020 1.00 89.50 91 ALA A N 1
ATOM 725 C CA . ALA A 1 91 ? -1.732 -6.872 13.582 1.00 89.50 91 ALA A CA 1
ATOM 726 C C . ALA A 1 91 ? -3.146 -6.562 14.101 1.00 89.50 91 ALA A C 1
ATOM 728 O O . ALA A 1 91 ? -4.155 -7.146 13.695 1.00 89.50 91 ALA A O 1
ATOM 729 N N . ALA A 1 92 ? -3.225 -5.585 15.005 1.00 91.38 92 ALA A N 1
ATOM 730 C CA . ALA A 1 92 ? -4.504 -5.069 15.486 1.00 91.38 92 ALA A CA 1
ATOM 731 C C . ALA A 1 92 ? -5.228 -4.248 14.405 1.00 91.38 92 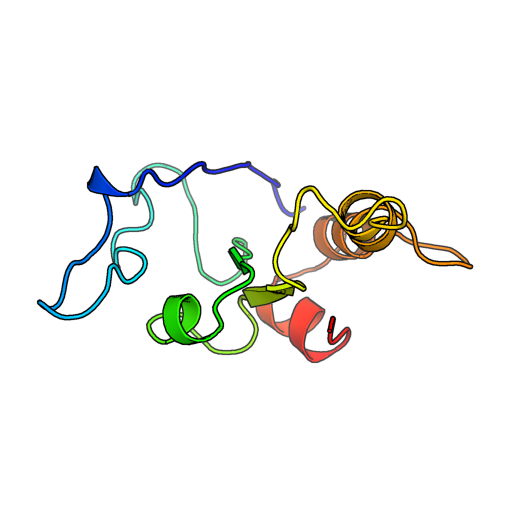ALA A C 1
ATOM 733 O O . ALA A 1 92 ? -6.438 -4.385 14.224 1.00 91.38 92 ALA A O 1
ATOM 734 N N . ASP A 1 93 ? -4.481 -3.409 13.685 1.00 91.94 93 ASP A N 1
ATOM 735 C CA . ASP A 1 93 ? -4.985 -2.568 12.608 1.00 91.94 93 ASP A CA 1
ATOM 736 C C . ASP A 1 93 ? -3.872 -2.205 11.612 1.00 91.94 93 ASP A C 1
ATOM 738 O O . ASP A 1 93 ? -2.684 -2.171 11.951 1.00 91.94 93 ASP A O 1
ATOM 742 N N . VAL A 1 94 ? -4.276 -1.909 10.376 1.00 90.75 94 VAL A N 1
ATOM 743 C CA . VAL A 1 94 ? -3.366 -1.554 9.279 1.00 90.75 94 VAL A CA 1
ATOM 744 C C . VAL A 1 94 ? -2.586 -0.269 9.567 1.00 90.75 94 VAL A C 1
ATOM 746 O O . VAL A 1 94 ? -1.387 -0.230 9.302 1.00 90.75 94 VAL A O 1
ATOM 749 N N . LEU A 1 95 ? -3.220 0.770 10.126 1.00 91.50 95 LEU A N 1
ATOM 750 C CA . LEU A 1 95 ? -2.588 2.086 10.283 1.00 91.50 95 LEU A CA 1
ATOM 751 C C . LEU A 1 95 ? -1.388 2.007 11.225 1.00 91.50 95 LEU A C 1
ATOM 753 O O . LEU A 1 95 ? -0.309 2.503 10.899 1.00 91.50 95 LEU A O 1
ATOM 757 N N . SER A 1 96 ? -1.579 1.388 12.390 1.00 93.56 96 SER A N 1
ATOM 758 C CA . SER A 1 96 ? -0.528 1.211 13.390 1.00 93.56 96 SER A CA 1
ATOM 759 C C . SER A 1 96 ? 0.588 0.313 12.864 1.00 93.56 96 SER A C 1
ATOM 761 O O . SER A 1 96 ? 1.764 0.610 13.078 1.00 93.56 96 SER A O 1
ATOM 763 N N . TYR A 1 97 ? 0.239 -0.762 12.148 1.00 93.06 97 TYR A N 1
ATOM 764 C CA . TYR A 1 97 ? 1.225 -1.692 11.607 1.00 93.06 97 TYR A CA 1
ATOM 765 C C . TYR A 1 97 ? 2.113 -1.038 10.550 1.00 93.06 97 TYR A C 1
ATOM 767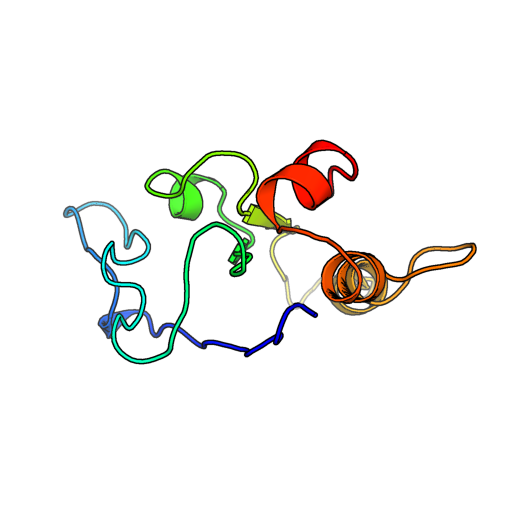 O O . TYR A 1 97 ? 3.334 -1.073 10.685 1.00 93.06 97 TYR A O 1
ATOM 775 N N . VAL A 1 98 ? 1.517 -0.388 9.547 1.00 92.00 98 VAL A N 1
ATOM 776 C CA . VAL A 1 98 ? 2.250 0.287 8.465 1.00 92.00 98 VAL A CA 1
ATOM 777 C C . VAL A 1 98 ? 3.095 1.436 9.012 1.00 92.00 98 VAL A C 1
ATOM 779 O O . VAL A 1 98 ? 4.237 1.610 8.600 1.00 92.00 98 VAL A O 1
ATOM 782 N N . LYS A 1 99 ? 2.577 2.194 9.988 1.00 93.00 99 LYS A N 1
ATOM 783 C CA . LYS A 1 99 ? 3.337 3.270 10.641 1.00 93.00 99 LYS A CA 1
ATOM 784 C C . LYS A 1 99 ? 4.607 2.754 11.326 1.00 93.00 99 LYS A C 1
ATOM 786 O O . LYS A 1 99 ? 5.632 3.428 11.288 1.00 93.00 99 LYS A O 1
ATOM 791 N N . ASN A 1 100 ? 4.528 1.593 11.976 1.00 92.56 100 ASN A N 1
ATOM 792 C CA . ASN A 1 100 ? 5.637 1.019 12.742 1.00 92.56 100 ASN A CA 1
ATOM 793 C C . ASN A 1 100 ? 6.562 0.127 11.897 1.00 92.56 100 ASN A C 1
ATOM 795 O O . ASN A 1 100 ? 7.669 -0.175 12.332 1.00 92.56 100 ASN A O 1
ATOM 799 N N . ASN A 1 101 ? 6.117 -0.282 10.709 1.00 89.25 101 ASN A N 1
ATOM 800 C CA . ASN A 1 101 ? 6.855 -1.121 9.772 1.00 89.25 101 ASN A CA 1
ATOM 801 C C . ASN A 1 101 ? 6.815 -0.450 8.389 1.00 89.25 101 ASN A C 1
ATOM 803 O O . ASN A 1 101 ? 6.076 -0.895 7.515 1.00 89.25 101 ASN A O 1
ATOM 807 N N . PRO A 1 102 ? 7.530 0.667 8.175 1.00 84.69 102 PRO A N 1
ATOM 808 C CA . PRO A 1 102 ? 7.567 1.292 6.859 1.00 84.69 102 PRO A CA 1
ATOM 809 C C . PRO A 1 102 ? 8.145 0.315 5.823 1.00 84.69 102 PRO A C 1
ATOM 811 O O . PRO A 1 102 ? 9.104 -0.405 6.101 1.00 84.69 102 PRO A O 1
ATOM 814 N N . PHE A 1 103 ? 7.547 0.293 4.632 1.00 80.00 103 PHE A N 1
ATOM 815 C CA . PHE A 1 103 ? 7.968 -0.537 3.505 1.00 80.00 103 PHE A CA 1
ATOM 816 C C . PHE A 1 103 ? 8.212 0.358 2.288 1.00 80.00 103 PHE A C 1
ATOM 818 O O . PHE A 1 103 ? 7.325 1.140 1.929 1.00 80.00 103 PHE A O 1
ATOM 825 N N . GLY A 1 104 ? 9.375 0.191 1.650 1.00 69.81 104 GLY A N 1
ATOM 826 C CA . GLY A 1 104 ? 9.851 1.044 0.554 1.00 69.81 104 GLY A CA 1
ATOM 827 C C . GLY A 1 104 ? 10.950 1.993 0.999 1.00 69.81 104 GLY A C 1
ATOM 828 O O . GLY A 1 104 ? 10.684 2.813 1.905 1.00 69.81 104 GLY A O 1
#

InterPro domains:
  IPR023214 HAD superfamily [G3DSA:3.40.50.1000] (2-102)

Sequence (104 aa):
MLHVFSLIIDHDDCTNIGLKCLRNKRMPGNHGYSSSNTLLINDEPYRALLNPPNTAIFTTKYTVCDMTDNLLVMINRFHDHRLFLDGLVEAADVLSYVKNNPFG